Protein AF-A0A350EQQ0-F1 (afdb_monomer_lite)

Secondary structure (DSSP, 8-state):
-TTTS-S-GGGG-TTTS------SPPPP-EE---SSS--GGG-SEEEEEETTTTEEEEEE-GGGS-SEE---GGGGTTS-HHHHHHHHHHHH-

Foldseek 3Di:
DCVFPDDDPQCCFPPRHVVDDRPDQDDADEAEDLAQADVVQAAQWDWDQDVVVRDITIRGDPSRHHPYYDYDPVSNPPPDPVRNVVRVVRRVD

Sequence (93 aa):
ALATNPGAALRYLEVIGEGRPLEHPPLPFIAIPTTAGTGAEMTRNAVLHSPEHRLKASLRSPLMLPRIALVDPETTLTVPPPVTAATGMDALT

Radius of gyration: 15.19 Å; chains: 1; bounding box: 35×24×39 Å

Structure (mmCIF, N/CA/C/O backbone):
data_AF-A0A350EQQ0-F1
#
_entry.id   AF-A0A350EQQ0-F1
#
loop_
_atom_site.group_PDB
_atom_site.id
_atom_site.type_symbol
_atom_site.label_atom_id
_atom_site.label_alt_id
_atom_site.label_comp_id
_atom_site.label_asym_id
_atom_site.label_entity_id
_atom_site.label_seq_id
_atom_site.pdbx_PDB_ins_code
_atom_site.Cartn_x
_atom_site.Cartn_y
_atom_site.Cartn_z
_atom_site.occupancy
_atom_site.B_iso_or_equiv
_atom_site.auth_seq_id
_atom_site.auth_comp_id
_atom_site.auth_asym_id
_atom_site.auth_atom_id
_atom_site.pdbx_PDB_model_num
ATOM 1 N N . ALA A 1 1 ? 0.462 -2.414 -13.258 1.00 89.19 1 ALA A N 1
ATOM 2 C CA . ALA A 1 1 ? 1.664 -2.067 -14.052 1.00 89.19 1 ALA A CA 1
ATOM 3 C C . ALA A 1 1 ? 2.100 -3.194 -14.982 1.00 89.19 1 ALA A C 1
ATOM 5 O O . ALA A 1 1 ? 2.111 -3.001 -16.189 1.00 89.19 1 ALA A O 1
ATOM 6 N N . LEU A 1 2 ? 2.401 -4.378 -14.445 1.00 93.12 2 LEU A N 1
ATOM 7 C CA . LEU A 1 2 ? 2.968 -5.490 -15.221 1.00 93.12 2 LEU A CA 1
ATOM 8 C C . LEU A 1 2 ? 2.002 -6.126 -16.237 1.00 93.12 2 LEU A C 1
ATOM 10 O O . LEU A 1 2 ? 2.443 -6.760 -17.182 1.00 93.12 2 LEU A O 1
ATOM 14 N N . ALA A 1 3 ? 0.690 -5.907 -16.103 1.00 94.75 3 ALA A N 1
ATOM 15 C CA . ALA A 1 3 ? -0.292 -6.366 -17.092 1.00 94.75 3 ALA A CA 1
ATOM 16 C C . ALA A 1 3 ? -0.076 -5.768 -18.499 1.00 94.75 3 ALA A C 1
ATOM 18 O O . ALA A 1 3 ? -0.443 -6.391 -19.487 1.00 94.75 3 ALA A O 1
ATOM 19 N N . THR A 1 4 ? 0.510 -4.569 -18.591 1.00 95.81 4 THR A N 1
ATOM 20 C CA . THR A 1 4 ? 0.786 -3.869 -19.860 1.00 95.81 4 THR A CA 1
ATOM 21 C C . THR A 1 4 ? 2.280 -3.731 -20.152 1.00 95.81 4 THR A C 1
ATOM 23 O O . THR A 1 4 ? 2.652 -3.220 -21.201 1.00 95.81 4 THR A O 1
ATOM 26 N N . ASN A 1 5 ? 3.143 -4.186 -19.239 1.00 95.12 5 ASN A N 1
ATOM 27 C CA . ASN A 1 5 ? 4.599 -4.110 -19.346 1.00 95.12 5 ASN A CA 1
ATOM 28 C C . ASN A 1 5 ? 5.162 -5.540 -19.221 1.00 95.12 5 ASN A C 1
ATOM 30 O O . ASN A 1 5 ? 5.192 -6.072 -18.109 1.00 95.12 5 ASN A O 1
ATOM 34 N N . PRO A 1 6 ? 5.536 -6.190 -20.340 1.00 92.31 6 PRO A N 1
ATOM 35 C CA . PRO A 1 6 ? 5.833 -7.618 -20.369 1.00 92.31 6 PRO A CA 1
ATOM 36 C C . PRO A 1 6 ? 7.187 -7.964 -19.740 1.00 92.31 6 PRO A C 1
ATOM 38 O O . PRO A 1 6 ? 8.189 -7.283 -19.945 1.00 92.31 6 PRO A O 1
ATOM 41 N N . GLY A 1 7 ? 7.236 -9.108 -19.059 1.00 92.19 7 GLY A N 1
ATOM 42 C CA . GLY A 1 7 ? 8.438 -9.635 -18.417 1.00 92.19 7 GLY A CA 1
ATOM 43 C C . GLY A 1 7 ? 8.230 -9.902 -16.928 1.00 92.19 7 GLY A C 1
ATOM 44 O O . GLY A 1 7 ? 7.185 -9.600 -16.356 1.00 92.19 7 GLY A O 1
ATOM 45 N N . ALA A 1 8 ? 9.236 -10.502 -16.291 1.00 92.00 8 ALA A N 1
ATOM 46 C CA . ALA A 1 8 ? 9.195 -10.761 -14.857 1.00 92.00 8 ALA A CA 1
ATOM 47 C C . ALA A 1 8 ? 9.256 -9.450 -14.056 1.00 92.00 8 ALA A C 1
ATOM 49 O O . ALA A 1 8 ? 10.024 -8.549 -14.395 1.00 92.00 8 ALA A O 1
ATOM 50 N N . ALA A 1 9 ? 8.515 -9.384 -12.944 1.00 91.25 9 ALA A N 1
ATOM 51 C CA . ALA A 1 9 ? 8.497 -8.231 -12.037 1.00 91.25 9 ALA A CA 1
ATOM 52 C C . ALA A 1 9 ? 9.906 -7.797 -11.597 1.00 91.25 9 ALA A C 1
ATOM 54 O O . ALA A 1 9 ? 10.185 -6.605 -11.502 1.00 91.25 9 ALA A O 1
ATOM 55 N N . LEU A 1 10 ? 10.798 -8.776 -11.394 1.00 92.06 10 LEU A N 1
ATOM 56 C CA . LEU A 1 10 ? 12.194 -8.566 -11.017 1.00 92.06 10 LEU A CA 1
ATOM 57 C C . LEU A 1 10 ? 12.921 -7.610 -11.966 1.00 92.06 10 LEU A C 1
ATOM 59 O O . LEU A 1 10 ? 13.665 -6.768 -11.488 1.00 92.06 10 LEU A O 1
ATOM 63 N N . ARG A 1 11 ? 12.660 -7.649 -13.281 1.00 92.75 11 ARG A N 1
ATOM 64 C CA . ARG A 1 11 ? 13.374 -6.807 -14.265 1.00 92.75 11 ARG A CA 1
ATOM 65 C C . ARG A 1 11 ? 13.172 -5.306 -14.033 1.00 92.75 11 ARG A C 1
ATOM 67 O O . ARG A 1 11 ? 14.011 -4.510 -14.435 1.00 92.75 11 ARG A O 1
ATOM 74 N N . TYR A 1 12 ? 12.082 -4.929 -13.371 1.00 93.94 12 TYR A N 1
ATOM 75 C CA . TYR A 1 12 ? 11.721 -3.543 -13.074 1.00 93.94 12 TYR A CA 1
ATOM 76 C C . TYR A 1 12 ? 12.215 -3.072 -11.695 1.00 93.94 12 TYR A C 1
ATOM 78 O O . TYR A 1 12 ? 11.951 -1.939 -11.301 1.00 93.94 12 TYR A O 1
ATOM 86 N N . LEU A 1 13 ? 12.890 -3.934 -10.927 1.00 93.56 13 LEU A N 1
ATOM 87 C CA . LEU A 1 13 ? 13.425 -3.600 -9.608 1.00 93.56 13 LEU A CA 1
ATOM 88 C C . LEU A 1 13 ? 14.869 -3.107 -9.727 1.00 93.56 13 LEU A C 1
ATOM 90 O O . LEU A 1 13 ? 15.708 -3.790 -10.304 1.00 93.56 13 LEU A O 1
ATOM 94 N N . GLU A 1 14 ? 15.161 -1.947 -9.137 1.00 87.25 14 GLU A N 1
ATOM 95 C CA . GLU A 1 14 ? 16.489 -1.309 -9.196 1.00 87.25 14 GLU A CA 1
ATOM 96 C C . GLU A 1 14 ? 17.568 -2.089 -8.428 1.00 87.25 14 GLU A C 1
ATOM 98 O O . GLU A 1 14 ? 18.727 -2.095 -8.819 1.00 87.25 14 GLU A O 1
ATOM 103 N N . VAL A 1 15 ? 17.194 -2.748 -7.325 1.00 88.19 15 VAL A N 1
ATOM 104 C CA . VAL A 1 15 ? 18.158 -3.347 -6.378 1.00 88.19 15 VAL A CA 1
ATOM 105 C C . VAL A 1 15 ? 18.555 -4.781 -6.748 1.00 88.19 15 VAL A C 1
ATOM 107 O O . VAL A 1 15 ? 19.672 -5.199 -6.470 1.00 88.19 15 VAL A O 1
ATOM 110 N N . ILE A 1 16 ? 17.638 -5.551 -7.340 1.00 89.31 16 ILE A N 1
ATOM 111 C CA . ILE A 1 16 ? 17.807 -6.999 -7.606 1.00 89.31 16 ILE A CA 1
ATOM 112 C C . ILE A 1 16 ? 17.518 -7.401 -9.047 1.00 89.31 16 ILE A C 1
ATOM 114 O O . ILE A 1 16 ? 17.498 -8.584 -9.372 1.00 89.31 16 ILE A O 1
ATOM 118 N N . GLY A 1 17 ? 17.234 -6.430 -9.904 1.00 89.19 17 GLY A N 1
ATOM 119 C CA . GLY A 1 17 ? 16.966 -6.673 -11.307 1.00 89.19 17 GLY A CA 1
ATOM 120 C C . GLY A 1 17 ? 17.647 -5.649 -12.185 1.00 89.19 17 GLY A C 1
ATOM 121 O O . GLY A 1 17 ? 18.698 -5.114 -11.852 1.00 89.19 17 GLY A O 1
ATOM 122 N N . GLU A 1 18 ? 17.037 -5.394 -13.334 1.00 92.19 18 GLU A N 1
ATOM 123 C CA . GLU A 1 18 ? 17.609 -4.539 -14.373 1.00 92.19 18 GLU A CA 1
ATOM 124 C C . GLU A 1 18 ? 17.216 -3.062 -14.212 1.00 92.19 18 GLU A C 1
ATOM 126 O O . GLU A 1 18 ? 17.667 -2.231 -14.994 1.00 92.19 18 GLU A O 1
ATOM 131 N N . GLY A 1 19 ? 16.347 -2.723 -13.248 1.00 91.44 19 GLY A N 1
ATOM 132 C CA . GLY A 1 19 ? 15.845 -1.357 -13.069 1.00 91.44 19 GLY A CA 1
ATOM 133 C C . GLY A 1 19 ? 15.128 -0.796 -14.302 1.00 91.44 19 GLY A C 1
ATOM 134 O O . GLY A 1 19 ? 15.152 0.412 -14.533 1.00 91.44 19 GLY A O 1
ATOM 135 N N . ARG A 1 20 ? 14.519 -1.656 -15.133 1.00 93.69 20 ARG A N 1
ATOM 136 C CA . ARG A 1 20 ? 13.853 -1.203 -16.360 1.00 93.69 20 ARG A CA 1
ATOM 137 C C . ARG A 1 20 ? 12.697 -0.250 -16.031 1.00 93.69 20 ARG A C 1
ATOM 139 O O . ARG A 1 20 ? 11.925 -0.535 -15.113 1.00 93.69 20 ARG A O 1
ATOM 146 N N . PRO A 1 21 ? 12.517 0.841 -16.795 1.00 93.06 21 PRO A N 1
ATOM 147 C CA . PRO A 1 21 ? 11.363 1.711 -16.625 1.00 93.06 21 PRO A CA 1
ATOM 148 C C . PRO A 1 21 ? 10.073 1.011 -17.078 1.00 93.06 21 PRO A C 1
ATOM 150 O O . PRO A 1 21 ? 10.087 0.101 -17.908 1.00 93.06 21 PRO A O 1
ATOM 153 N N . LEU A 1 22 ? 8.933 1.467 -16.551 1.00 94.69 22 LEU A N 1
ATOM 154 C CA . LEU A 1 22 ? 7.627 1.147 -17.130 1.00 94.69 22 LEU A CA 1
ATOM 155 C C . LEU A 1 22 ? 7.413 2.030 -18.365 1.00 94.69 22 LEU A C 1
ATOM 157 O O . LEU A 1 22 ? 7.316 3.249 -18.238 1.00 94.69 22 LEU A O 1
ATOM 161 N N . GLU A 1 23 ? 7.349 1.413 -19.541 1.00 94.62 23 GLU A N 1
ATOM 162 C CA . GLU A 1 23 ? 7.235 2.104 -20.834 1.00 94.62 23 GLU A CA 1
ATOM 163 C C . GLU A 1 23 ? 5.769 2.318 -21.244 1.00 94.62 23 GLU A C 1
ATOM 165 O O . GLU A 1 23 ? 5.442 3.279 -21.940 1.00 94.62 23 GLU A O 1
ATOM 170 N N . HIS A 1 24 ? 4.864 1.453 -20.778 1.00 95.75 24 HIS A N 1
ATOM 171 C CA . HIS A 1 24 ? 3.439 1.530 -21.086 1.00 95.75 24 HIS A CA 1
ATOM 172 C C . HIS A 1 24 ? 2.611 1.900 -19.850 1.00 95.75 24 HIS A C 1
ATOM 174 O O . HIS A 1 24 ? 2.858 1.366 -18.759 1.00 95.75 24 HIS A O 1
ATOM 180 N N . PRO A 1 25 ? 1.578 2.753 -19.995 1.00 94.31 25 PRO A N 1
ATOM 181 C CA . PRO A 1 25 ? 0.629 3.010 -18.922 1.00 94.31 25 PRO A CA 1
ATOM 182 C C . PRO A 1 25 ? 0.027 1.700 -18.381 1.00 94.31 25 PRO A C 1
ATOM 184 O O . PRO A 1 25 ? -0.387 0.838 -19.165 1.00 94.31 25 PRO A O 1
ATOM 187 N N . PRO A 1 26 ? -0.029 1.509 -17.054 1.00 94.25 26 PRO A N 1
ATOM 188 C CA . PRO A 1 26 ? -0.781 0.423 -16.442 1.00 94.25 26 PRO A CA 1
ATOM 189 C C . PRO A 1 26 ? -2.266 0.477 -16.802 1.00 94.25 26 PRO A C 1
ATOM 191 O O . PRO A 1 26 ? -2.804 1.541 -17.111 1.00 94.25 26 PRO A O 1
ATOM 194 N N . LEU A 1 27 ? -2.954 -0.659 -16.667 1.00 96.19 27 LEU A N 1
ATOM 195 C CA . LEU A 1 27 ? -4.416 -0.651 -16.626 1.00 96.19 27 LEU A CA 1
ATOM 196 C C . LEU A 1 27 ? -4.895 0.304 -15.515 1.00 96.19 27 LEU A C 1
ATOM 198 O O . LEU A 1 27 ? -4.322 0.276 -14.418 1.00 96.19 27 LEU A O 1
ATOM 202 N N . PRO A 1 28 ? -5.915 1.142 -15.776 1.00 95.50 28 PRO A N 1
ATOM 203 C CA . PRO A 1 28 ? -6.476 2.010 -14.753 1.00 95.50 28 PRO A CA 1
ATOM 204 C C . PRO A 1 28 ? -7.083 1.167 -13.631 1.00 95.50 28 PRO A C 1
ATOM 206 O O . PRO A 1 28 ? -7.714 0.143 -13.887 1.00 95.50 28 PRO A O 1
ATOM 209 N N . PHE A 1 29 ? -6.913 1.612 -12.391 1.00 95.88 29 PHE A N 1
ATOM 210 C CA . PHE A 1 29 ? -7.487 0.946 -11.229 1.00 95.88 29 PHE A CA 1
ATOM 211 C C . PHE A 1 29 ? -7.908 1.958 -10.163 1.00 95.88 29 PHE A C 1
ATOM 213 O O . PHE A 1 29 ? -7.444 3.104 -10.155 1.00 95.88 29 PHE A O 1
ATOM 220 N N . ILE A 1 30 ? -8.805 1.510 -9.289 1.00 97.75 30 ILE A N 1
ATOM 221 C CA . ILE A 1 30 ? -9.271 2.231 -8.106 1.00 97.75 30 ILE A CA 1
ATOM 222 C C . ILE A 1 30 ? -8.710 1.498 -6.890 1.00 97.75 30 ILE A C 1
ATOM 224 O O . ILE A 1 30 ? -8.811 0.273 -6.815 1.00 97.75 30 ILE A O 1
ATOM 228 N N . ALA A 1 31 ? -8.106 2.232 -5.963 1.00 98.06 31 ALA A N 1
ATOM 229 C CA . ALA A 1 31 ? -7.658 1.690 -4.689 1.00 98.06 31 ALA A CA 1
ATOM 230 C C . ALA A 1 31 ? -8.722 1.947 -3.614 1.00 98.06 31 ALA A C 1
ATOM 232 O O . ALA A 1 31 ? -9.248 3.052 -3.516 1.00 98.06 31 ALA A O 1
ATOM 233 N N . ILE A 1 32 ? -9.051 0.929 -2.823 1.00 98.12 32 ILE A N 1
ATOM 234 C CA . ILE A 1 32 ? -10.015 1.021 -1.719 1.00 98.12 32 ILE A CA 1
ATOM 235 C C . ILE A 1 32 ? -9.296 0.483 -0.475 1.00 98.12 32 ILE A C 1
ATOM 237 O O . ILE A 1 32 ? -9.263 -0.736 -0.285 1.00 98.12 32 ILE A O 1
ATOM 241 N N . PRO A 1 33 ? -8.600 1.335 0.301 1.00 97.81 33 PRO A N 1
ATOM 242 C CA . PRO A 1 33 ? -7.897 0.889 1.496 1.00 97.81 33 PRO A CA 1
ATOM 243 C C . PRO A 1 33 ? -8.898 0.449 2.566 1.00 97.81 33 PRO A C 1
ATOM 245 O O . PRO A 1 33 ? -9.874 1.139 2.832 1.00 97.81 33 PRO A O 1
ATOM 248 N N . THR A 1 34 ? -8.623 -0.689 3.201 1.00 97.88 34 THR A N 1
ATOM 249 C CA . THR A 1 34 ? -9.431 -1.238 4.306 1.00 97.88 34 THR A CA 1
ATOM 250 C C . THR A 1 34 ? -8.679 -1.209 5.638 1.00 97.88 34 THR A C 1
ATOM 252 O O . THR A 1 34 ? -9.091 -1.827 6.617 1.00 97.88 34 THR A O 1
ATOM 255 N N . THR A 1 35 ? -7.532 -0.531 5.675 1.00 97.62 35 THR A N 1
ATOM 256 C CA . THR A 1 35 ? -6.732 -0.274 6.875 1.00 97.62 35 THR A CA 1
ATOM 257 C C . THR A 1 35 ? -6.310 1.192 6.891 1.00 97.62 35 THR A C 1
ATOM 259 O O . THR A 1 35 ? -6.175 1.818 5.842 1.00 97.62 35 THR A O 1
ATOM 262 N N . ALA A 1 36 ? -6.085 1.744 8.082 1.00 97.19 36 ALA A N 1
ATOM 263 C CA . ALA A 1 36 ? -5.587 3.106 8.263 1.00 97.19 36 ALA A CA 1
ATOM 264 C C . ALA A 1 36 ? -4.078 3.057 8.553 1.00 97.19 36 ALA A C 1
ATOM 266 O O . ALA A 1 36 ? -3.675 3.090 9.714 1.00 97.19 36 ALA A O 1
ATOM 267 N N . GLY A 1 37 ? -3.264 2.859 7.510 1.00 96.31 37 GLY A N 1
ATOM 268 C CA . GLY A 1 37 ? -1.822 2.625 7.658 1.00 96.31 37 GLY A CA 1
ATOM 269 C C . GLY A 1 37 ? -0.984 3.076 6.470 1.00 96.31 37 GLY A C 1
ATOM 270 O O . GLY A 1 37 ? -0.656 4.248 6.348 1.00 96.31 37 GLY A O 1
ATOM 271 N N . THR A 1 38 ? -0.658 2.127 5.594 1.00 95.56 38 THR A N 1
ATOM 272 C CA . THR A 1 38 ? 0.421 2.226 4.594 1.00 95.56 38 THR A CA 1
ATOM 273 C C . THR A 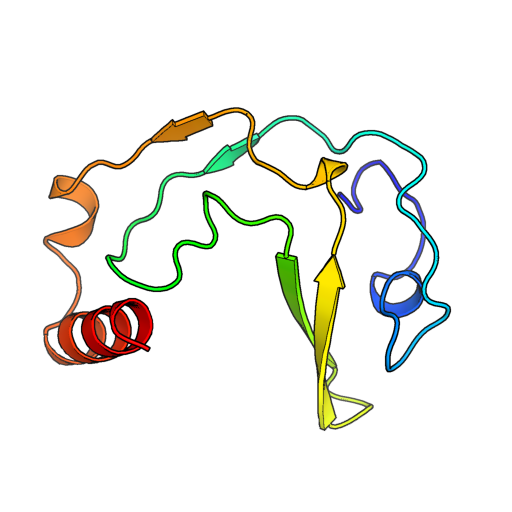1 38 ? 0.353 3.426 3.646 1.00 95.56 38 THR A C 1
ATOM 275 O O . THR A 1 38 ? 1.357 3.759 3.014 1.00 95.56 38 THR A O 1
ATOM 278 N N . GLY A 1 39 ? -0.834 4.012 3.447 1.00 96.12 39 GLY A N 1
ATOM 279 C CA . GLY A 1 39 ? -1.084 5.065 2.461 1.00 96.12 39 GLY A CA 1
ATOM 280 C C . GLY A 1 39 ? -0.786 4.637 1.021 1.00 96.12 39 GLY A C 1
ATOM 281 O O . GLY A 1 39 ? -0.669 5.487 0.134 1.00 96.12 39 GLY A O 1
ATOM 282 N N . ALA A 1 40 ? -0.623 3.331 0.770 1.00 96.62 40 ALA A N 1
ATOM 283 C CA . ALA A 1 40 ? -0.176 2.782 -0.505 1.00 96.62 40 ALA A CA 1
ATOM 284 C C . ALA A 1 40 ? -1.082 3.205 -1.671 1.00 96.62 40 ALA A C 1
ATOM 286 O O . ALA A 1 40 ? -0.598 3.393 -2.788 1.00 96.62 40 ALA A O 1
ATOM 287 N N . GLU A 1 41 ? -2.366 3.426 -1.393 1.00 97.25 41 GLU A N 1
ATOM 288 C CA . GLU A 1 41 ? -3.384 3.941 -2.301 1.00 97.25 41 GLU A CA 1
ATOM 289 C C . GLU A 1 41 ? -3.084 5.335 -2.876 1.00 97.25 41 GLU A C 1
ATOM 291 O O . GLU A 1 41 ? -3.716 5.737 -3.846 1.00 97.25 41 GLU A O 1
ATOM 296 N N . MET A 1 42 ? -2.111 6.070 -2.333 1.00 95.44 42 MET A N 1
ATOM 297 C CA . MET A 1 42 ? -1.674 7.372 -2.851 1.00 95.44 42 MET A CA 1
ATOM 298 C C . MET A 1 42 ? -0.174 7.424 -3.168 1.00 95.44 42 MET A C 1
ATOM 300 O O . MET A 1 42 ? 0.389 8.504 -3.355 1.00 95.44 42 MET A O 1
ATOM 304 N N . THR A 1 43 ? 0.498 6.273 -3.272 1.00 94.69 43 THR A N 1
ATOM 305 C CA . THR A 1 43 ? 1.935 6.221 -3.584 1.00 94.69 43 THR A CA 1
ATOM 306 C C . THR A 1 43 ? 2.233 5.676 -4.978 1.00 94.69 43 THR A C 1
ATOM 308 O O . THR A 1 43 ? 1.424 5.022 -5.631 1.00 94.69 43 THR A O 1
ATOM 311 N N . ARG A 1 44 ? 3.454 5.945 -5.444 1.00 94.31 44 ARG A N 1
ATOM 312 C CA . ARG A 1 44 ? 4.010 5.454 -6.717 1.00 94.31 44 ARG A CA 1
ATOM 313 C C . ARG A 1 44 ? 4.813 4.164 -6.541 1.00 94.31 44 ARG A C 1
ATOM 315 O O . ARG A 1 44 ? 5.575 3.803 -7.437 1.00 94.31 44 ARG A O 1
ATOM 322 N N . ASN A 1 45 ? 4.700 3.518 -5.380 1.00 94.25 45 ASN A N 1
ATOM 323 C CA . ASN A 1 45 ? 5.605 2.469 -4.939 1.00 94.25 45 ASN A CA 1
ATOM 324 C C . ASN A 1 45 ? 4.852 1.147 -4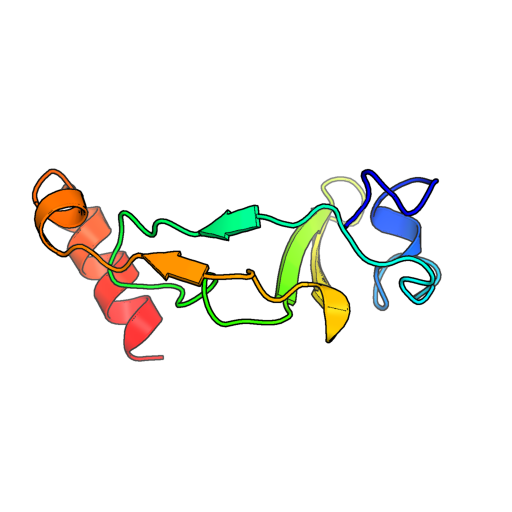.783 1.00 94.25 45 ASN A C 1
ATOM 326 O O . ASN A 1 45 ? 3.783 1.092 -4.187 1.00 94.25 45 ASN A O 1
ATOM 330 N N . ALA A 1 46 ? 5.461 0.060 -5.243 1.00 94.19 46 ALA A N 1
ATOM 331 C CA . ALA A 1 46 ? 5.086 -1.293 -4.856 1.00 94.19 46 ALA A CA 1
ATOM 332 C C . ALA A 1 46 ? 6.294 -1.966 -4.208 1.00 94.19 46 ALA A C 1
ATOM 334 O O . ALA A 1 46 ? 7.358 -2.058 -4.820 1.00 94.19 46 ALA A O 1
ATOM 335 N N . VAL A 1 47 ? 6.150 -2.419 -2.964 1.00 94.19 47 VAL A N 1
ATOM 336 C CA . VAL A 1 47 ? 7.195 -3.178 -2.267 1.00 94.19 47 VAL A CA 1
ATOM 337 C C . VAL A 1 47 ? 6.994 -4.662 -2.561 1.00 94.19 47 VAL A C 1
ATOM 339 O O . VAL A 1 47 ? 5.953 -5.229 -2.242 1.00 94.19 47 VAL A O 1
ATOM 342 N N . LEU A 1 48 ? 7.993 -5.290 -3.175 1.00 93.81 48 LEU A N 1
ATOM 343 C CA . LEU A 1 48 ? 8.002 -6.698 -3.549 1.00 93.81 48 LEU A CA 1
ATOM 344 C C . LEU A 1 48 ? 9.056 -7.437 -2.725 1.00 93.81 48 LEU A C 1
ATOM 346 O O . LEU A 1 48 ? 10.215 -7.026 -2.650 1.00 93.81 48 LEU A O 1
ATOM 350 N N . HIS A 1 49 ? 8.657 -8.543 -2.104 1.00 93.88 49 HIS A N 1
ATOM 351 C CA . HIS A 1 49 ? 9.588 -9.454 -1.451 1.00 93.88 49 HIS A CA 1
ATOM 352 C C . HIS A 1 49 ? 10.118 -10.459 -2.475 1.00 93.88 49 HIS A C 1
ATOM 354 O O . HIS A 1 49 ? 9.333 -11.135 -3.136 1.00 93.88 49 HIS A O 1
ATOM 360 N N . SER A 1 50 ? 11.441 -10.567 -2.588 1.00 92.69 50 SER A N 1
ATOM 361 C CA . SER A 1 50 ? 12.116 -11.581 -3.394 1.00 92.69 50 SER A CA 1
ATOM 362 C C . SER A 1 50 ? 12.682 -12.666 -2.474 1.00 92.69 50 SER A C 1
ATOM 364 O O . SER A 1 50 ? 13.707 -12.416 -1.833 1.00 92.69 50 SER A O 1
ATOM 366 N N . PRO A 1 51 ? 12.082 -13.872 -2.426 1.00 90.94 51 PRO A N 1
ATOM 367 C CA . PRO A 1 51 ? 12.573 -14.967 -1.590 1.00 90.94 51 PRO A CA 1
ATOM 368 C C . PRO A 1 51 ? 13.992 -15.418 -1.949 1.00 90.94 51 PRO A C 1
ATOM 370 O O . PRO A 1 51 ? 14.791 -15.663 -1.053 1.00 90.94 51 PRO A O 1
ATOM 373 N N . GLU A 1 52 ? 14.314 -15.470 -3.245 1.00 92.19 52 GLU A N 1
ATOM 374 C CA . GLU A 1 52 ? 15.629 -15.876 -3.762 1.00 92.19 52 GLU A CA 1
ATOM 375 C C . GLU A 1 52 ? 16.748 -14.977 -3.218 1.00 92.19 52 GLU A C 1
ATOM 377 O O . GLU A 1 52 ? 17.690 -15.441 -2.585 1.00 92.19 52 GLU A O 1
ATOM 382 N N . HIS A 1 53 ? 16.573 -13.666 -3.372 1.00 91.56 53 HIS A N 1
ATOM 383 C CA . HIS A 1 53 ? 17.500 -12.648 -2.870 1.00 91.56 53 HIS A CA 1
ATOM 384 C C . HIS A 1 53 ? 17.331 -12.327 -1.373 1.00 91.56 53 HIS A C 1
ATOM 386 O O . HIS A 1 53 ? 18.080 -11.518 -0.834 1.00 91.56 53 HIS A O 1
ATOM 392 N N . ARG A 1 54 ? 16.335 -12.922 -0.698 1.00 92.81 54 ARG A N 1
ATOM 393 C CA . ARG A 1 54 ? 15.982 -12.686 0.716 1.00 92.81 54 ARG A CA 1
ATOM 394 C C . ARG A 1 54 ? 15.850 -11.202 1.090 1.00 92.81 54 ARG A C 1
ATOM 396 O O . ARG A 1 54 ? 16.241 -10.800 2.185 1.00 92.81 54 ARG A O 1
ATOM 403 N N . LEU A 1 55 ? 15.295 -10.385 0.192 1.00 93.94 55 LEU A N 1
ATOM 404 C CA . LEU A 1 55 ? 15.164 -8.943 0.408 1.00 93.94 55 LEU A CA 1
ATOM 405 C C . LEU A 1 55 ? 13.852 -8.361 -0.113 1.00 93.94 55 LEU A C 1
ATOM 407 O O . LEU A 1 55 ? 13.186 -8.927 -0.983 1.00 93.94 55 LEU A O 1
ATOM 411 N N . LYS A 1 56 ? 13.488 -7.201 0.440 1.00 92.69 56 LYS A N 1
ATOM 412 C CA . LYS A 1 56 ? 12.371 -6.372 -0.021 1.00 92.69 56 LYS A CA 1
ATOM 413 C C . LYS A 1 56 ? 12.913 -5.278 -0.936 1.00 92.69 56 LYS A C 1
ATOM 415 O O . LYS A 1 56 ? 13.762 -4.498 -0.518 1.00 92.69 56 LYS A O 1
ATOM 420 N N . ALA A 1 57 ? 12.415 -5.217 -2.162 1.00 93.69 57 ALA A N 1
ATOM 421 C CA . ALA A 1 57 ? 12.767 -4.195 -3.140 1.00 93.69 57 ALA A CA 1
ATOM 422 C C . ALA A 1 57 ? 11.519 -3.410 -3.551 1.00 93.69 57 ALA A C 1
ATOM 424 O O . ALA A 1 57 ? 10.401 -3.916 -3.484 1.00 93.69 57 ALA A O 1
ATOM 425 N N . SER A 1 58 ? 11.701 -2.156 -3.956 1.00 92.38 58 SER A N 1
ATOM 426 C CA . SER A 1 58 ? 10.601 -1.273 -4.341 1.00 92.38 58 SER A CA 1
ATOM 427 C C . SER A 1 58 ? 10.619 -1.049 -5.849 1.00 92.38 58 SER A C 1
ATOM 429 O O . SER A 1 58 ? 11.628 -0.615 -6.394 1.00 92.38 58 SER A O 1
ATOM 431 N N . LEU A 1 59 ? 9.498 -1.330 -6.510 1.00 94.19 59 LEU A N 1
ATOM 432 C CA . LEU A 1 59 ? 9.218 -0.881 -7.869 1.00 94.19 59 LEU A CA 1
ATOM 433 C C . LEU A 1 59 ? 8.573 0.500 -7.766 1.00 94.19 59 LEU A C 1
ATOM 435 O O . LEU A 1 59 ? 7.603 0.661 -7.021 1.00 94.19 59 LEU A O 1
ATOM 439 N N . ARG A 1 60 ? 9.112 1.492 -8.477 1.00 93.62 60 ARG A N 1
ATOM 440 C CA . ARG A 1 60 ? 8.647 2.880 -8.396 1.00 93.62 60 ARG A CA 1
ATOM 441 C C . ARG A 1 60 ? 8.402 3.443 -9.783 1.00 93.62 60 ARG A C 1
ATOM 443 O O . ARG A 1 60 ? 9.247 3.321 -10.661 1.00 93.62 60 ARG A O 1
ATOM 450 N N . SER A 1 61 ? 7.255 4.080 -9.988 1.00 94.44 61 SER A N 1
ATOM 451 C CA . SER A 1 61 ? 6.987 4.809 -11.228 1.00 94.44 61 SER A CA 1
ATOM 452 C C . SER A 1 61 ? 5.835 5.800 -11.055 1.00 94.44 61 SER A C 1
ATOM 454 O O . SER A 1 61 ? 4.812 5.444 -10.468 1.00 94.44 61 SER A O 1
ATOM 456 N N . PRO A 1 62 ? 5.923 7.015 -11.630 1.00 92.62 62 PRO A N 1
ATOM 457 C CA . PRO A 1 62 ? 4.791 7.941 -11.704 1.00 92.62 62 PRO A CA 1
ATOM 458 C C . PRO A 1 62 ? 3.527 7.332 -12.322 1.00 92.62 62 PRO A C 1
ATOM 460 O O . PRO A 1 62 ? 2.425 7.752 -11.984 1.00 92.62 62 PRO A O 1
ATOM 463 N N . LEU A 1 63 ? 3.6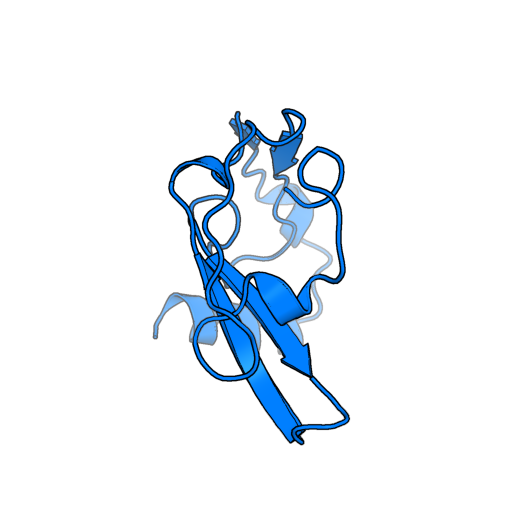75 6.319 -13.183 1.00 94.50 63 LEU A N 1
ATOM 464 C CA . LEU A 1 63 ? 2.563 5.645 -13.851 1.00 94.50 63 LEU A CA 1
ATOM 465 C C . LEU A 1 63 ? 1.764 4.706 -12.931 1.00 94.50 63 LEU A C 1
ATOM 467 O O . LEU A 1 63 ? 0.737 4.184 -13.351 1.00 94.50 63 LEU A O 1
ATOM 471 N N . MET A 1 64 ? 2.231 4.448 -11.706 1.00 94.69 64 MET A N 1
ATOM 472 C CA . MET A 1 64 ? 1.615 3.481 -10.788 1.00 94.69 64 MET A CA 1
ATOM 473 C C . MET A 1 64 ? 0.541 4.059 -9.873 1.00 94.69 64 MET A C 1
ATOM 475 O O . MET A 1 64 ? -0.056 3.301 -9.113 1.00 94.69 64 MET A O 1
ATOM 479 N N . LEU A 1 65 ? 0.290 5.366 -9.936 1.00 96.00 65 LEU A N 1
ATOM 480 C CA . LEU A 1 65 ? -0.765 5.975 -9.137 1.00 96.00 65 LEU A CA 1
ATOM 481 C C . LEU A 1 65 ? -2.142 5.423 -9.542 1.00 96.00 65 LEU A C 1
ATOM 483 O O . LEU A 1 65 ? -2.421 5.308 -10.743 1.00 96.00 65 LEU A O 1
ATOM 487 N N . PRO A 1 66 ? -3.020 5.113 -8.573 1.00 96.12 66 PRO A N 1
ATOM 488 C CA . PRO A 1 66 ? -4.409 4.802 -8.877 1.00 96.12 66 PRO A CA 1
ATOM 489 C C . PRO A 1 66 ? -5.097 5.989 -9.556 1.00 96.12 66 PRO A C 1
ATOM 491 O O . PRO A 1 66 ? -4.720 7.146 -9.371 1.00 96.12 66 PRO A O 1
ATOM 494 N N . ARG A 1 67 ? -6.158 5.714 -10.320 1.00 96.31 67 ARG A N 1
ATOM 495 C CA . ARG A 1 67 ? -7.017 6.779 -10.870 1.00 96.31 67 ARG A CA 1
ATOM 496 C C . ARG A 1 67 ? -7.800 7.481 -9.767 1.00 96.31 67 ARG A C 1
ATOM 498 O O . ARG A 1 67 ? -8.038 8.680 -9.853 1.00 96.31 67 ARG A O 1
ATOM 505 N N . ILE A 1 68 ? -8.239 6.699 -8.787 1.00 97.62 68 ILE A N 1
ATOM 506 C CA . ILE A 1 68 ? -9.040 7.118 -7.642 1.00 97.62 68 ILE A CA 1
ATOM 507 C C . ILE A 1 68 ? -8.569 6.278 -6.456 1.00 97.62 68 ILE A C 1
ATOM 509 O O . ILE A 1 68 ? -8.396 5.065 -6.608 1.00 97.62 68 ILE A O 1
ATOM 513 N N . ALA A 1 69 ? -8.406 6.899 -5.290 1.00 97.94 69 ALA A N 1
ATOM 514 C CA . ALA A 1 69 ? -8.481 6.171 -4.031 1.00 97.94 69 ALA A CA 1
ATOM 515 C C . ALA A 1 69 ? -9.796 6.528 -3.335 1.00 97.94 69 ALA A C 1
ATOM 517 O O . ALA A 1 69 ? -10.090 7.707 -3.132 1.00 97.94 69 ALA A O 1
ATOM 518 N N . LEU A 1 70 ? -10.593 5.514 -3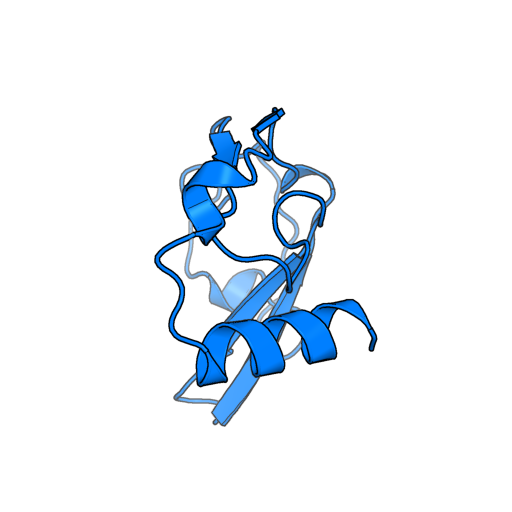.015 1.00 98.19 70 LEU A N 1
ATOM 519 C CA . LEU A 1 70 ? -11.851 5.663 -2.299 1.00 98.19 70 LEU A CA 1
ATOM 520 C C . LEU A 1 70 ? -11.615 5.319 -0.831 1.00 98.19 70 LEU A C 1
ATOM 522 O O . LEU A 1 70 ? -11.561 4.146 -0.472 1.00 98.19 70 LEU A O 1
ATOM 526 N N . VAL A 1 71 ? -11.445 6.348 -0.006 1.00 97.81 71 VAL A N 1
ATOM 527 C CA . VAL A 1 71 ? -11.172 6.196 1.426 1.00 97.81 71 VAL A CA 1
ATOM 528 C C . VAL A 1 71 ? -12.490 6.233 2.192 1.00 97.81 71 VAL A C 1
ATOM 530 O O . VAL A 1 71 ? -13.071 7.301 2.377 1.00 97.81 71 VAL A O 1
ATOM 533 N N . ASP A 1 72 ? -12.949 5.062 2.624 1.00 98.06 72 ASP A N 1
ATOM 534 C CA . ASP A 1 72 ? -14.162 4.890 3.424 1.00 98.06 72 ASP A CA 1
ATOM 535 C C . ASP A 1 72 ? -13.804 4.306 4.806 1.00 98.06 72 ASP A C 1
ATOM 537 O O . ASP A 1 72 ? -13.438 3.126 4.891 1.00 98.06 72 ASP A O 1
ATOM 541 N N . PRO A 1 73 ? -13.900 5.092 5.899 1.00 97.00 73 PRO A N 1
ATOM 542 C CA . PRO A 1 73 ? -13.603 4.621 7.249 1.00 97.00 73 PRO A CA 1
ATOM 543 C C . PRO A 1 73 ? -14.437 3.413 7.690 1.00 97.00 73 PRO A C 1
ATOM 545 O O . PRO A 1 73 ? -13.960 2.634 8.518 1.00 97.00 73 PRO A O 1
ATOM 548 N N . GLU A 1 74 ? -15.639 3.208 7.140 1.00 98.38 74 GLU A N 1
ATOM 549 C CA . GLU A 1 74 ? -16.497 2.074 7.504 1.00 98.38 74 GLU A CA 1
ATOM 550 C C . GLU A 1 74 ? -15.843 0.735 7.145 1.00 98.38 74 GLU A C 1
ATOM 552 O O . GLU A 1 74 ? -15.972 -0.249 7.877 1.00 98.38 74 GLU A O 1
ATOM 557 N N . THR A 1 75 ? -15.031 0.715 6.085 1.00 97.50 75 THR A N 1
ATOM 558 C CA . THR A 1 75 ? -14.272 -0.473 5.665 1.00 97.50 75 THR A CA 1
ATOM 559 C C . THR A 1 75 ? -13.167 -0.875 6.648 1.00 97.50 75 THR A C 1
ATOM 561 O O . THR A 1 75 ? -12.622 -1.973 6.542 1.00 97.50 75 THR A O 1
ATOM 564 N N . THR A 1 76 ? -12.850 -0.023 7.630 1.00 97.94 76 THR A N 1
ATOM 565 C CA . THR A 1 76 ? -11.826 -0.287 8.653 1.00 97.94 76 THR A CA 1
ATOM 566 C C . THR A 1 76 ? -12.404 -0.819 9.969 1.00 97.94 76 THR A C 1
ATOM 568 O O . THR A 1 76 ? -11.656 -1.283 10.829 1.00 97.94 76 THR A O 1
ATOM 571 N N . LEU A 1 77 ? -13.732 -0.809 10.141 1.00 98.00 77 LEU A N 1
ATOM 572 C CA . LEU A 1 77 ? -14.376 -1.104 11.429 1.00 98.00 77 LEU A CA 1
ATOM 573 C C . LEU A 1 77 ? -14.209 -2.558 11.889 1.00 98.00 77 LEU A C 1
ATOM 575 O O . LEU A 1 77 ? -14.284 -2.843 13.082 1.00 98.00 77 LEU A O 1
ATOM 579 N N . THR A 1 78 ? -13.970 -3.484 10.960 1.00 98.00 78 THR A N 1
ATOM 580 C CA . THR A 1 78 ? -13.779 -4.910 11.261 1.00 98.00 78 THR A CA 1
ATOM 581 C C . THR A 1 78 ? -12.311 -5.297 11.454 1.00 98.00 78 THR A C 1
ATOM 583 O O . THR A 1 78 ? -12.008 -6.481 11.606 1.00 98.00 78 THR A O 1
ATOM 586 N N . VAL A 1 79 ? -11.381 -4.335 11.416 1.00 97.69 79 VAL A N 1
ATOM 587 C CA . VAL A 1 79 ? -9.951 -4.605 11.600 1.00 97.69 79 VAL A CA 1
ATOM 588 C C . VAL A 1 79 ? -9.687 -5.003 13.063 1.00 97.69 79 VAL A C 1
ATOM 590 O O . VAL A 1 79 ? -10.088 -4.282 13.979 1.00 97.69 79 VAL A O 1
ATOM 593 N N . PRO A 1 80 ? -9.015 -6.143 13.326 1.00 98.50 80 PRO A N 1
ATOM 594 C CA . PRO A 1 80 ? -8.715 -6.569 14.689 1.00 98.50 80 PRO A CA 1
ATOM 595 C C . PRO A 1 80 ? -7.851 -5.545 15.443 1.00 98.50 80 PRO A C 1
ATOM 597 O O . PRO A 1 80 ? -6.911 -5.011 14.847 1.00 98.50 80 PRO A O 1
ATOM 600 N N . PRO A 1 81 ? -8.047 -5.346 16.763 1.00 98.38 81 PRO A N 1
ATOM 601 C CA . PRO A 1 81 ? -7.310 -4.336 17.528 1.00 98.38 81 PRO A CA 1
ATOM 602 C C . PRO A 1 81 ? -5.775 -4.379 17.385 1.00 98.38 81 PRO A C 1
ATOM 604 O O . PRO A 1 81 ? -5.178 -3.312 17.233 1.00 98.38 81 PRO A O 1
ATOM 607 N N . PRO A 1 82 ? -5.104 -5.556 17.360 1.00 98.44 82 PRO A N 1
ATOM 608 C CA . PRO A 1 82 ? -3.655 -5.603 17.149 1.00 98.44 82 PRO A CA 1
ATOM 609 C C . PRO A 1 82 ? -3.224 -5.077 15.774 1.00 98.44 82 PRO A C 1
ATOM 611 O O . PRO A 1 82 ? -2.175 -4.450 15.656 1.00 98.44 82 PRO A O 1
ATOM 614 N N . VAL A 1 83 ? -4.036 -5.313 14.737 1.00 98.19 83 VAL A N 1
A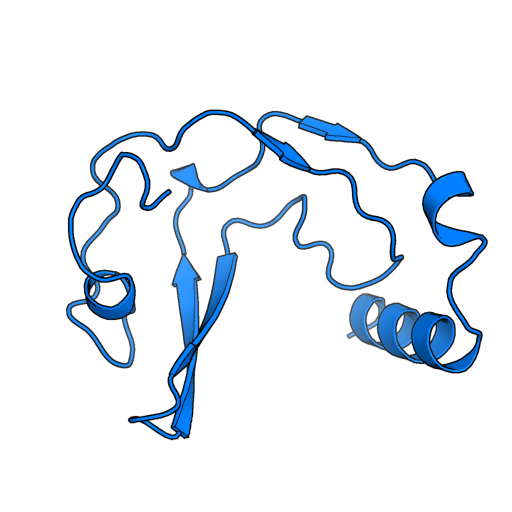TOM 615 C CA . VAL A 1 83 ? -3.763 -4.836 13.376 1.00 98.19 83 VAL A CA 1
ATOM 616 C C . VAL A 1 83 ? -4.015 -3.337 13.295 1.00 98.19 83 VAL A C 1
ATOM 618 O O . VAL A 1 83 ? -3.165 -2.633 12.767 1.00 98.19 83 VAL A O 1
ATOM 621 N N . THR A 1 84 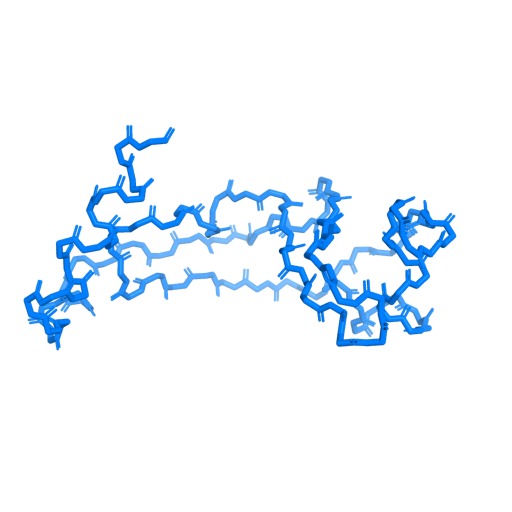? -5.101 -2.840 13.893 1.00 98.25 84 THR A N 1
ATOM 622 C CA . THR A 1 84 ? -5.392 -1.400 13.980 1.00 98.25 84 THR A CA 1
ATOM 623 C C . THR A 1 84 ? -4.242 -0.634 14.627 1.00 98.25 84 THR A C 1
ATOM 625 O O . THR A 1 84 ? -3.816 0.394 14.106 1.00 98.25 84 THR A O 1
ATOM 628 N N . ALA A 1 85 ? -3.695 -1.150 15.733 1.00 98.31 85 ALA A N 1
ATOM 629 C CA . ALA A 1 85 ? -2.539 -0.547 16.388 1.00 98.31 85 ALA A CA 1
ATOM 630 C C . ALA A 1 85 ? -1.293 -0.575 15.489 1.00 98.31 85 ALA A C 1
ATOM 632 O O . ALA A 1 85 ? -0.618 0.441 15.347 1.00 98.31 85 ALA A O 1
ATOM 633 N N . ALA A 1 86 ? -1.001 -1.712 14.849 1.00 98.44 86 ALA A N 1
ATOM 634 C CA . ALA A 1 86 ? 0.161 -1.847 13.973 1.00 98.44 86 ALA A CA 1
ATOM 635 C C . ALA A 1 86 ? 0.088 -0.919 12.750 1.00 98.44 86 ALA A C 1
ATOM 637 O O . ALA A 1 86 ? 1.063 -0.237 12.448 1.00 98.44 86 ALA A O 1
ATOM 638 N N . THR A 1 87 ? -1.062 -0.850 12.075 1.00 97.88 87 THR A N 1
ATOM 639 C CA . THR A 1 87 ? -1.251 0.041 10.922 1.00 97.88 87 THR A CA 1
ATOM 640 C C . THR A 1 87 ? -1.283 1.505 11.344 1.00 97.88 87 THR A C 1
ATOM 642 O O . THR A 1 87 ? -0.738 2.343 10.641 1.00 97.88 87 THR A O 1
ATOM 645 N N . GLY A 1 88 ? -1.836 1.823 12.518 1.00 97.69 88 GLY A N 1
ATOM 646 C CA . GLY A 1 88 ? -1.780 3.180 13.064 1.00 97.69 88 GLY A CA 1
ATOM 647 C C . GLY A 1 88 ? -0.350 3.640 13.369 1.00 97.69 88 GLY A C 1
ATOM 648 O O . GLY A 1 88 ? -0.017 4.795 13.121 1.00 97.69 88 GLY A O 1
ATOM 649 N N . MET A 1 89 ? 0.511 2.740 13.858 1.00 98.25 89 MET A N 1
ATOM 650 C CA . MET A 1 89 ? 1.937 3.033 14.037 1.00 98.25 89 MET A CA 1
ATOM 651 C C . MET A 1 89 ? 2.660 3.205 12.699 1.00 98.25 89 MET A C 1
ATOM 653 O O . MET A 1 89 ? 3.465 4.119 12.588 1.00 98.25 89 MET A O 1
ATOM 657 N N . ASP A 1 90 ? 2.347 2.380 11.696 1.00 96.56 90 ASP A N 1
ATOM 658 C CA . ASP A 1 90 ? 2.870 2.520 10.326 1.00 96.56 90 ASP A CA 1
ATOM 659 C C . ASP A 1 90 ? 2.504 3.882 9.712 1.00 96.56 90 ASP A C 1
ATOM 661 O O . ASP A 1 90 ? 3.348 4.531 9.114 1.00 96.56 90 ASP A O 1
ATOM 665 N N . ALA A 1 91 ? 1.282 4.378 9.939 1.00 96.19 91 ALA A N 1
ATOM 666 C CA . ALA A 1 91 ? 0.873 5.714 9.489 1.00 96.19 91 ALA A CA 1
ATOM 667 C C . ALA A 1 91 ? 1.617 6.868 10.192 1.00 96.19 91 ALA A C 1
ATOM 669 O O . ALA A 1 91 ? 1.677 7.976 9.656 1.00 96.19 91 ALA A O 1
ATOM 670 N N . LEU A 1 92 ? 2.127 6.647 11.408 1.00 96.75 92 LEU A N 1
ATOM 671 C CA . LEU A 1 92 ? 2.842 7.662 12.187 1.00 96.75 92 LEU A CA 1
ATOM 672 C C . LEU A 1 92 ? 4.321 7.786 11.781 1.00 96.75 92 LEU A C 1
ATOM 674 O O . LEU A 1 92 ? 4.919 8.838 12.018 1.00 96.75 92 LEU A O 1
ATOM 678 N N . THR A 1 93 ? 4.912 6.721 11.233 1.00 82.31 93 THR A N 1
ATOM 679 C CA . THR A 1 93 ? 6.351 6.598 10.936 1.00 82.31 93 THR A CA 1
ATOM 680 C C . THR A 1 93 ? 6.687 6.865 9.479 1.00 82.31 93 THR A C 1
ATOM 682 O O . THR A 1 93 ? 7.658 7.617 9.237 1.00 82.31 93 THR A O 1
#

pLDDT: mean 94.93, std 2.96, range [82.31, 98.5]